Protein AF-A0A948CE08-F1 (afdb_monomer_lite)

Secondary structure (DSSP, 8-state):
-----PPTT-PPPPHHHHHHHHHHHHHH--STT-EEEHHHHHHHHT--HHHHHHHHHHHHTTTSSEEE-TTTSS--EEE-----

Radius of gyration: 13.87 Å; chains: 1; bounding box: 28×41×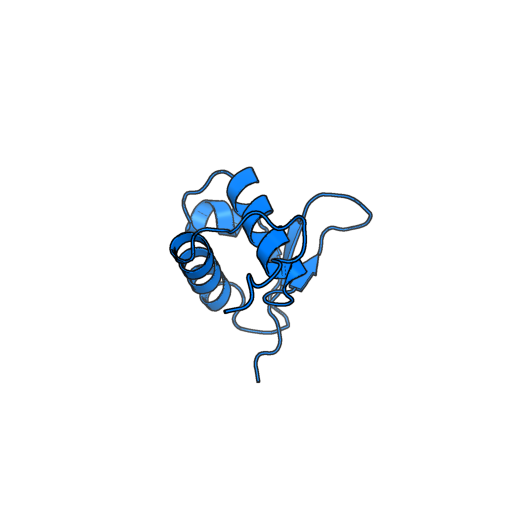35 Å

Foldseek 3Di:
DDPPPDPPDDDDDPPVLLVLLVVVCCVQAVDQAGKAFLVVSCVVSVHDSVSSLVSLVSCVVVVNWDFDQPDPHGTTITGHDDDD

pLDDT: mean 84.18, std 15.89, range [41.78, 97.5]

Structure (mmCIF, N/CA/C/O backbone):
data_AF-A0A948CE08-F1
#
_entry.id   AF-A0A948CE08-F1
#
loop_
_atom_si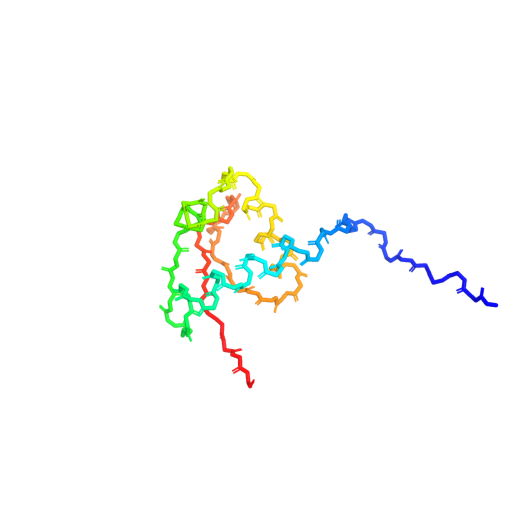te.group_PDB
_atom_site.id
_atom_site.type_symbol
_atom_site.label_atom_id
_atom_site.label_alt_id
_atom_site.label_comp_id
_atom_site.label_asym_id
_atom_site.label_entity_id
_atom_site.label_seq_id
_atom_site.pdbx_PDB_ins_code
_atom_site.Cartn_x
_atom_site.Cartn_y
_atom_site.Cartn_z
_atom_site.occupancy
_atom_site.B_iso_or_equiv
_atom_site.auth_seq_id
_atom_site.auth_comp_id
_atom_site.auth_asym_id
_atom_site.auth_atom_id
_atom_site.pdbx_PDB_model_num
ATOM 1 N N . MET A 1 1 ? 10.828 -32.211 16.680 1.00 41.78 1 MET A N 1
ATOM 2 C CA . MET A 1 1 ? 10.503 -30.775 16.564 1.00 41.78 1 MET A CA 1
ATOM 3 C C . MET A 1 1 ? 10.747 -30.388 15.127 1.00 41.78 1 MET A C 1
ATOM 5 O O . MET A 1 1 ? 11.869 -30.106 14.719 1.00 41.78 1 MET A O 1
ATOM 9 N N . ASP A 1 2 ? 9.689 -30.566 14.358 1.00 44.94 2 ASP A N 1
ATOM 10 C CA . ASP A 1 2 ? 9.615 -30.462 12.916 1.00 44.94 2 ASP A CA 1
ATOM 11 C C . ASP A 1 2 ? 10.052 -29.076 12.451 1.00 44.94 2 ASP A C 1
ATOM 13 O O . ASP A 1 2 ? 9.480 -28.054 12.830 1.00 44.94 2 ASP A O 1
A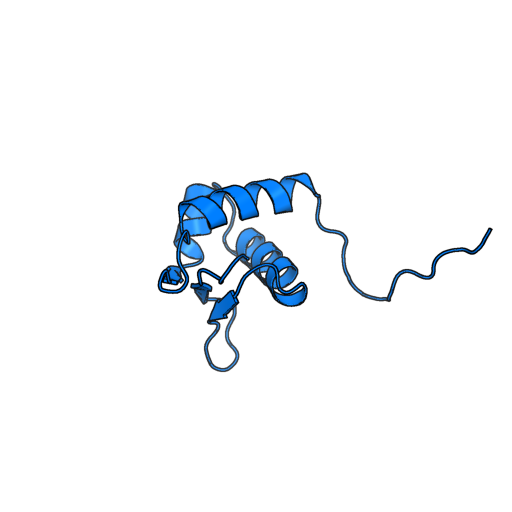TOM 17 N N . LYS A 1 3 ? 11.103 -29.050 11.627 1.00 48.72 3 LYS A N 1
ATOM 18 C CA . LYS A 1 3 ? 11.472 -27.873 10.848 1.00 48.72 3 LYS A CA 1
ATOM 19 C C . LYS A 1 3 ? 10.317 -27.601 9.893 1.00 48.72 3 LYS A C 1
ATOM 21 O O . LYS A 1 3 ? 10.209 -28.250 8.855 1.00 48.72 3 LYS A O 1
ATOM 26 N N . MET A 1 4 ? 9.448 -26.673 10.278 1.00 50.62 4 MET A N 1
ATOM 27 C CA . MET A 1 4 ? 8.375 -26.165 9.437 1.00 50.62 4 MET A CA 1
ATOM 28 C C . MET A 1 4 ? 9.008 -25.676 8.132 1.00 50.62 4 MET A C 1
ATOM 30 O O . MET A 1 4 ? 9.789 -24.723 8.101 1.00 50.62 4 MET A O 1
ATOM 34 N N . LYS A 1 5 ? 8.758 -26.430 7.064 1.00 47.88 5 LYS A N 1
ATOM 35 C CA . LYS A 1 5 ? 9.238 -26.157 5.717 1.00 47.88 5 LYS A CA 1
ATOM 36 C C . LYS A 1 5 ? 8.467 -24.929 5.237 1.00 47.88 5 LYS A C 1
ATOM 38 O O . LYS A 1 5 ? 7.319 -25.058 4.826 1.00 47.88 5 LYS A O 1
ATOM 43 N N . MET A 1 6 ? 9.060 -23.743 5.374 1.00 57.12 6 MET A N 1
ATOM 44 C CA . MET A 1 6 ? 8.482 -22.518 4.821 1.00 57.12 6 MET A CA 1
ATOM 45 C C . MET A 1 6 ? 8.251 -22.741 3.318 1.00 57.12 6 MET A C 1
ATOM 47 O O . MET A 1 6 ? 9.167 -23.242 2.650 1.00 57.12 6 MET A O 1
ATOM 51 N N . PRO A 1 7 ? 7.054 -22.451 2.779 1.00 52.22 7 PRO A N 1
ATOM 52 C CA . PRO A 1 7 ? 6.818 -22.560 1.349 1.00 52.22 7 PRO A CA 1
ATOM 53 C C . PRO A 1 7 ? 7.827 -21.675 0.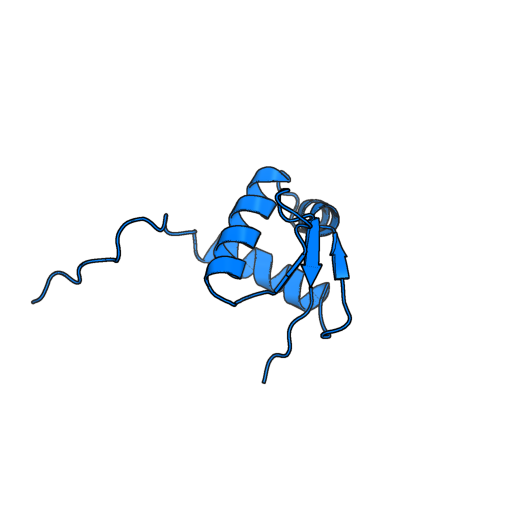612 1.00 52.22 7 PRO A C 1
ATOM 55 O O . PRO A 1 7 ? 8.090 -20.533 0.992 1.00 52.22 7 PRO A O 1
ATOM 58 N N . ALA A 1 8 ? 8.466 -22.270 -0.392 1.00 50.91 8 ALA A N 1
ATOM 59 C CA . ALA A 1 8 ? 9.539 -21.659 -1.150 1.00 50.91 8 ALA A CA 1
ATOM 60 C C . ALA A 1 8 ? 9.040 -20.389 -1.850 1.00 50.91 8 ALA A C 1
ATOM 62 O O . ALA A 1 8 ? 8.080 -20.446 -2.610 1.00 50.91 8 ALA A O 1
ATOM 63 N N . GLY A 1 9 ? 9.731 -19.270 -1.625 1.00 51.50 9 GLY A N 1
ATOM 64 C CA . GLY A 1 9 ? 9.704 -18.140 -2.553 1.00 51.50 9 GLY A CA 1
ATOM 65 C C . GLY A 1 9 ? 9.046 -16.850 -2.083 1.00 51.50 9 GLY A C 1
ATOM 66 O O . GLY A 1 9 ? 9.002 -15.926 -2.885 1.00 51.50 9 GLY A O 1
ATOM 67 N N . VAL A 1 10 ? 8.589 -16.720 -0.830 1.00 57.06 10 VAL A N 1
ATOM 68 C CA . VAL A 1 10 ? 8.112 -15.410 -0.360 1.00 57.06 10 VAL A CA 1
ATOM 69 C C . VAL A 1 10 ? 9.146 -14.732 0.519 1.00 57.06 10 VAL A C 1
ATOM 71 O O . VAL A 1 10 ? 9.370 -15.135 1.660 1.00 57.06 10 VAL A O 1
ATOM 74 N N . THR A 1 11 ? 9.771 -13.682 -0.007 1.00 61.16 11 THR A N 1
ATOM 75 C CA . THR A 1 11 ? 10.590 -12.774 0.795 1.00 61.16 11 THR A CA 1
ATOM 76 C C . THR A 1 11 ? 9.743 -12.267 1.971 1.00 61.16 11 THR A C 1
ATOM 78 O O . THR A 1 11 ? 8.661 -11.712 1.745 1.00 61.16 11 THR A O 1
ATOM 81 N N . PRO A 1 12 ? 10.166 -12.482 3.231 1.00 74.38 12 PRO A N 1
ATOM 82 C CA . PRO A 1 12 ? 9.438 -11.954 4.372 1.00 74.38 12 PRO A CA 1
ATOM 83 C C . PRO A 1 12 ? 9.502 -10.428 4.328 1.00 74.38 12 PRO A C 1
ATOM 85 O O . PRO A 1 12 ? 10.586 -9.843 4.313 1.00 74.38 12 PRO A O 1
ATOM 88 N N . MET A 1 13 ? 8.338 -9.784 4.297 1.00 86.25 13 MET A N 1
ATOM 89 C CA . MET A 1 13 ? 8.250 -8.335 4.398 1.00 86.25 13 MET A CA 1
ATOM 90 C C . MET A 1 13 ? 8.294 -7.923 5.874 1.00 86.25 13 MET A C 1
ATOM 92 O O . MET A 1 13 ? 7.661 -8.591 6.698 1.00 86.25 13 MET A O 1
ATOM 96 N N . PRO A 1 14 ? 9.020 -6.853 6.248 1.00 89.00 14 PRO A N 1
ATOM 97 C CA . PRO A 1 14 ? 9.026 -6.385 7.627 1.00 89.00 14 PRO A CA 1
ATOM 98 C C . PRO A 1 14 ? 7.603 -6.052 8.086 1.00 89.00 14 PRO A C 1
ATOM 100 O O . PRO A 1 14 ? 6.887 -5.308 7.416 1.00 89.00 14 PRO A O 1
ATOM 103 N N . SER A 1 15 ? 7.201 -6.567 9.249 1.00 86.25 15 SER A N 1
ATOM 104 C CA . SER A 1 15 ? 5.849 -6.365 9.790 1.00 86.25 15 SER A CA 1
ATOM 105 C C . SER A 1 15 ? 5.504 -4.886 9.985 1.00 86.25 15 SER A C 1
ATOM 107 O O . SER A 1 15 ? 4.364 -4.484 9.780 1.00 86.25 15 SER A O 1
ATOM 109 N N . THR A 1 16 ? 6.495 -4.054 10.312 1.00 91.25 16 THR A N 1
ATOM 110 C CA . THR A 1 16 ? 6.351 -2.597 10.418 1.00 91.25 16 THR A CA 1
ATOM 111 C C . THR A 1 16 ? 6.073 -1.923 9.075 1.00 91.25 16 THR A C 1
ATOM 113 O O . THR A 1 16 ? 5.328 -0.947 9.037 1.00 91.25 16 THR A O 1
ATOM 116 N N . THR A 1 17 ? 6.633 -2.433 7.975 1.00 94.00 17 THR A N 1
ATOM 117 C CA . THR A 1 17 ? 6.352 -1.936 6.621 1.00 94.00 17 THR A CA 1
ATOM 118 C C . THR A 1 17 ? 4.908 -2.240 6.242 1.00 94.00 17 THR A C 1
ATOM 120 O O . THR A 1 17 ? 4.173 -1.331 5.868 1.00 94.00 17 THR A O 1
ATOM 123 N N . VAL A 1 18 ? 4.472 -3.489 6.427 1.00 94.12 18 VAL A N 1
ATOM 124 C CA . VAL A 1 18 ? 3.087 -3.886 6.136 1.00 94.12 18 VAL A CA 1
ATOM 125 C C . VAL A 1 18 ? 2.112 -3.072 6.986 1.00 94.12 18 VAL A C 1
ATOM 127 O O . VAL A 1 18 ? 1.203 -2.461 6.442 1.00 94.12 18 VAL A O 1
ATOM 130 N N . ALA A 1 19 ? 2.342 -2.958 8.297 1.00 95.00 19 ALA A N 1
ATOM 131 C CA . ALA A 1 19 ? 1.459 -2.202 9.187 1.00 95.00 19 ALA A CA 1
ATOM 132 C C . ALA A 1 19 ? 1.308 -0.724 8.782 1.00 95.00 19 ALA A C 1
ATOM 134 O O . ALA A 1 19 ? 0.205 -0.186 8.825 1.00 95.00 19 ALA A O 1
ATOM 135 N N . ARG A 1 20 ? 2.396 -0.065 8.359 1.00 97.50 20 ARG A N 1
ATOM 136 C CA . ARG A 1 20 ? 2.340 1.328 7.885 1.00 97.50 20 ARG A CA 1
ATOM 137 C C . ARG A 1 20 ? 1.556 1.466 6.587 1.00 97.50 20 ARG A C 1
ATOM 139 O O . ARG A 1 20 ? 0.789 2.412 6.454 1.00 97.50 20 ARG A O 1
ATOM 146 N N . PHE A 1 21 ? 1.754 0.540 5.654 1.00 96.88 21 PHE A N 1
ATOM 147 C CA . PHE A 1 21 ? 1.003 0.520 4.406 1.00 96.88 21 PHE A CA 1
ATOM 148 C C . PHE A 1 21 ? -0.492 0.303 4.669 1.00 96.88 21 PHE A C 1
ATOM 150 O O . PHE A 1 21 ? -1.304 1.081 4.181 1.00 96.88 21 PHE A O 1
ATOM 157 N N . MET A 1 22 ? -0.846 -0.675 5.511 1.00 95.94 22 MET A N 1
ATOM 158 C CA . MET A 1 22 ? -2.242 -0.965 5.856 1.00 95.94 22 MET A CA 1
ATOM 159 C C . MET A 1 22 ? -2.924 0.210 6.564 1.00 95.94 22 MET A C 1
ATOM 161 O O . MET A 1 22 ? -4.066 0.511 6.257 1.00 95.94 22 MET A O 1
ATOM 165 N N . ALA A 1 23 ? -2.215 0.935 7.435 1.00 96.50 23 ALA A N 1
ATOM 166 C CA . ALA A 1 23 ? -2.771 2.126 8.077 1.00 96.50 23 ALA A CA 1
ATOM 167 C C . ALA A 1 23 ? -3.124 3.239 7.072 1.00 96.50 23 ALA A C 1
ATOM 169 O O . ALA A 1 23 ? -4.127 3.923 7.245 1.00 96.50 23 ALA A O 1
ATOM 170 N N . VAL A 1 24 ? -2.314 3.423 6.023 1.00 97.00 24 VAL A N 1
ATOM 171 C CA . VAL A 1 24 ? -2.622 4.373 4.940 1.00 97.00 24 VAL A CA 1
ATOM 172 C C . VAL A 1 24 ? -3.743 3.840 4.052 1.00 97.00 24 VAL A C 1
ATOM 174 O O . VAL A 1 24 ? -4.616 4.605 3.664 1.00 97.00 24 VAL A O 1
ATOM 177 N N . TYR A 1 25 ? -3.753 2.538 3.775 1.00 96.06 25 TYR A N 1
ATOM 178 C CA . TYR A 1 25 ? -4.836 1.881 3.050 1.00 96.06 25 TYR A CA 1
ATOM 179 C C . TYR A 1 25 ? -6.191 2.074 3.741 1.00 96.06 25 TYR A C 1
ATOM 181 O O . TYR A 1 25 ? -7.131 2.515 3.096 1.00 96.06 25 TYR A O 1
ATOM 189 N N . ASP A 1 26 ? -6.282 1.824 5.049 1.00 94.56 26 ASP A N 1
ATOM 190 C CA . ASP A 1 26 ? -7.538 1.966 5.797 1.00 94.56 26 ASP A CA 1
ATOM 191 C C . ASP A 1 26 ? -8.015 3.436 5.852 1.00 94.56 26 ASP A C 1
ATOM 193 O O . ASP A 1 26 ? -9.200 3.697 6.049 1.00 94.56 26 ASP A O 1
ATOM 197 N N . GLU A 1 27 ? -7.109 4.407 5.676 1.00 94.75 27 GLU A N 1
ATOM 198 C CA . GLU A 1 27 ? -7.459 5.830 5.584 1.00 94.75 27 GLU A CA 1
ATOM 199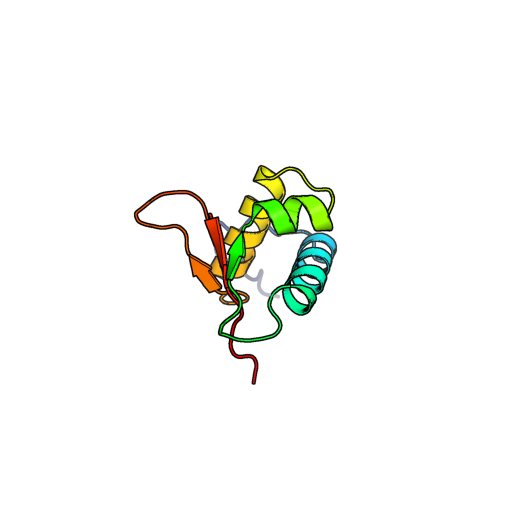 C C . GLU A 1 27 ? -7.922 6.236 4.175 1.00 94.75 27 GLU A C 1
ATOM 201 O O . GLU A 1 27 ? -8.851 7.032 4.041 1.00 94.75 27 GLU A O 1
ATOM 206 N N . LEU A 1 28 ? -7.255 5.732 3.132 1.00 94.50 28 LEU A N 1
ATOM 207 C CA . LEU A 1 28 ? -7.488 6.135 1.743 1.00 94.50 28 LEU A CA 1
ATOM 208 C C . LEU A 1 28 ? -8.591 5.330 1.051 1.00 94.50 28 LEU A C 1
ATOM 210 O O . LEU A 1 28 ? -9.259 5.877 0.181 1.00 94.50 28 LEU A O 1
ATOM 214 N N . CYS A 1 29 ? -8.776 4.070 1.440 1.00 93.56 29 CYS A N 1
ATOM 215 C CA . CYS A 1 29 ? -9.724 3.136 0.838 1.00 93.56 29 CYS A CA 1
ATOM 216 C C . CYS A 1 29 ? -10.717 2.579 1.887 1.00 93.56 29 CYS A C 1
ATOM 218 O O . CYS A 1 29 ? -10.755 1.365 2.117 1.00 93.56 29 CYS A O 1
ATOM 220 N N . PRO A 1 30 ? -11.490 3.436 2.588 1.00 90.25 30 PRO A 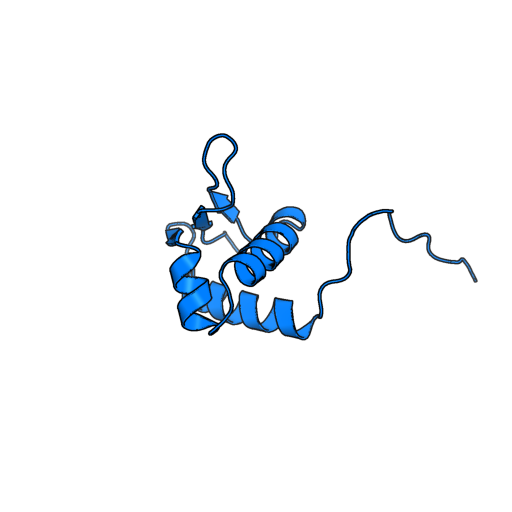N 1
ATOM 221 C CA . PRO A 1 30 ? -12.397 3.003 3.653 1.00 90.25 30 PRO A CA 1
ATOM 222 C C . PRO A 1 30 ? -13.599 2.175 3.163 1.00 90.25 30 PRO A C 1
ATOM 224 O O . PRO A 1 30 ? -14.253 1.518 3.978 1.00 90.25 30 PRO A O 1
ATOM 227 N N . THR A 1 31 ? -13.929 2.221 1.871 1.00 89.31 31 THR A N 1
ATOM 228 C CA . THR A 1 31 ? -15.088 1.552 1.268 1.00 89.31 31 THR A CA 1
ATOM 229 C C . THR A 1 31 ? -14.724 0.826 -0.023 1.00 89.31 31 THR A C 1
ATOM 231 O O . THR A 1 31 ? -13.713 1.115 -0.647 1.00 89.31 31 THR A O 1
ATOM 234 N N . VAL A 1 32 ? -15.568 -0.120 -0.442 1.00 87.56 32 VAL A N 1
ATOM 235 C CA . VAL A 1 32 ? -15.339 -0.955 -1.638 1.00 87.56 32 VAL A CA 1
ATOM 236 C C . VAL A 1 32 ? -15.339 -0.192 -2.961 1.00 87.56 32 VAL A C 1
ATOM 238 O O . VAL A 1 32 ? -14.885 -0.724 -3.963 1.00 87.56 32 VAL A O 1
ATOM 241 N N . ASP A 1 33 ? -15.872 1.028 -2.972 1.00 89.50 33 ASP A N 1
ATOM 242 C CA . ASP A 1 33 ? -15.925 1.885 -4.157 1.00 89.50 33 ASP A CA 1
ATOM 243 C C . ASP A 1 33 ? -14.694 2.810 -4.260 1.00 89.50 33 ASP A C 1
ATOM 245 O O . ASP A 1 33 ? -14.587 3.593 -5.203 1.00 89.50 33 ASP A O 1
ATOM 249 N N . ASP A 1 34 ? -13.783 2.771 -3.279 1.00 92.69 34 ASP A N 1
ATOM 250 C CA . ASP A 1 34 ? -12.602 3.628 -3.274 1.00 92.69 34 ASP A CA 1
ATOM 251 C C . ASP A 1 34 ? -11.491 3.049 -4.150 1.00 92.69 34 ASP A C 1
ATOM 253 O O . ASP A 1 34 ? -10.946 1.981 -3.878 1.00 92.69 34 ASP A O 1
ATOM 257 N N . GLU A 1 35 ? -11.095 3.817 -5.157 1.00 93.69 35 GLU A N 1
ATOM 258 C CA . GLU A 1 35 ? -10.010 3.500 -6.079 1.00 93.69 35 GLU A CA 1
ATOM 259 C C . GLU A 1 35 ? -8.930 4.573 -5.964 1.00 93.69 35 GLU A C 1
ATOM 261 O O . GLU A 1 35 ? -9.149 5.745 -6.290 1.00 93.69 35 GLU A O 1
ATOM 266 N N . VAL A 1 36 ? -7.743 4.194 -5.492 1.00 94.81 36 VAL A N 1
ATOM 267 C CA . VAL A 1 36 ? -6.684 5.160 -5.198 1.00 94.81 36 VAL A CA 1
ATOM 268 C C . VAL A 1 36 ? -5.403 4.812 -5.958 1.00 94.81 36 VAL A C 1
ATOM 270 O O . VAL A 1 36 ? -4.892 3.698 -5.824 1.00 94.81 36 VAL A O 1
ATOM 273 N N . PRO A 1 37 ? -4.829 5.758 -6.730 1.00 94.38 37 PRO A N 1
ATOM 274 C CA . PRO A 1 37 ? -3.571 5.528 -7.426 1.00 94.38 37 PRO A CA 1
ATOM 275 C C . PRO A 1 37 ? -2.429 5.206 -6.466 1.00 94.38 37 PRO A C 1
ATOM 277 O O . PRO A 1 37 ? -2.287 5.824 -5.406 1.00 94.38 37 PRO A O 1
ATOM 280 N N . VAL A 1 38 ? -1.558 4.283 -6.866 1.00 93.88 38 VAL A N 1
ATOM 281 C CA . VAL A 1 38 ? -0.404 3.870 -6.055 1.00 93.88 38 VAL A CA 1
ATOM 282 C C . VAL A 1 38 ? 0.568 5.031 -5.777 1.00 93.88 38 VAL A C 1
ATOM 284 O O . VAL A 1 38 ? 1.228 5.060 -4.734 1.00 93.88 38 VAL A O 1
ATOM 287 N N . GLU A 1 39 ? 0.617 6.041 -6.647 1.00 95.25 39 GLU A N 1
ATOM 288 C CA . GLU A 1 39 ? 1.373 7.276 -6.424 1.00 95.25 39 GLU A CA 1
ATOM 289 C C . GLU A 1 39 ? 0.902 8.031 -5.174 1.00 95.25 39 GLU A C 1
ATOM 291 O O . GLU A 1 39 ? 1.740 8.518 -4.414 1.00 95.25 39 GLU A O 1
ATOM 296 N N . VAL A 1 40 ? -0.405 8.039 -4.885 1.00 96.56 40 VAL A N 1
ATOM 297 C CA . VAL A 1 40 ? -0.954 8.686 -3.681 1.00 96.56 40 VAL A CA 1
ATOM 298 C C . VAL A 1 40 ? -0.457 7.973 -2.423 1.00 96.56 40 VAL A C 1
ATOM 300 O O . VAL A 1 40 ? -0.084 8.617 -1.439 1.00 96.56 40 VAL A O 1
ATOM 303 N N . PHE A 1 41 ? -0.363 6.642 -2.456 1.00 96.81 41 PHE A N 1
ATOM 304 C CA . PHE A 1 41 ? 0.240 5.871 -1.366 1.00 96.81 41 PHE A CA 1
ATOM 305 C C . PHE A 1 41 ? 1.720 6.214 -1.181 1.00 96.81 41 PHE A C 1
ATOM 307 O O . PHE A 1 41 ? 2.172 6.370 -0.045 1.00 96.81 41 PHE A O 1
ATOM 314 N N . ALA A 1 42 ? 2.475 6.368 -2.273 1.00 96.38 42 ALA A N 1
ATOM 315 C CA . ALA A 1 42 ? 3.881 6.768 -2.223 1.00 96.38 42 ALA A CA 1
ATOM 316 C C . ALA A 1 42 ? 4.070 8.146 -1.582 1.00 96.38 42 ALA A C 1
ATOM 318 O O . ALA A 1 42 ? 4.942 8.304 -0.720 1.00 96.38 42 ALA A O 1
ATOM 319 N N . GLU A 1 43 ? 3.211 9.107 -1.921 1.00 96.88 43 GLU A N 1
ATOM 320 C CA . GLU A 1 43 ? 3.204 10.437 -1.312 1.00 96.88 43 GLU A CA 1
ATOM 321 C C . GLU A 1 43 ? 2.863 10.381 0.184 1.00 96.88 43 GLU A C 1
ATOM 323 O O . GLU A 1 43 ? 3.599 10.942 1.000 1.00 96.88 43 GLU A O 1
ATOM 328 N N . ARG A 1 44 ? 1.803 9.658 0.577 1.00 96.81 44 ARG A N 1
ATOM 329 C CA . ARG A 1 44 ? 1.386 9.552 1.989 1.00 96.81 44 ARG A CA 1
ATOM 330 C C . ARG A 1 44 ? 2.399 8.817 2.864 1.00 96.81 44 ARG A C 1
ATOM 332 O O . ARG A 1 44 ? 2.608 9.195 4.016 1.00 96.81 44 ARG A O 1
ATOM 339 N N . LEU A 1 45 ? 3.031 7.771 2.336 1.00 96.62 45 LEU A N 1
ATOM 340 C CA . LEU A 1 45 ? 4.029 6.983 3.063 1.00 96.62 45 LEU A CA 1
ATOM 341 C C . LEU A 1 45 ? 5.416 7.637 3.058 1.00 96.62 45 LEU A C 1
ATOM 343 O O . LEU A 1 45 ? 6.260 7.281 3.890 1.00 96.62 45 LEU A O 1
ATOM 347 N N . VAL A 1 46 ? 5.636 8.599 2.153 1.00 97.31 46 VAL A N 1
ATOM 348 C CA . VAL A 1 46 ? 6.941 9.197 1.841 1.00 97.31 46 VAL A CA 1
ATOM 349 C C . VAL A 1 46 ? 7.935 8.107 1.418 1.00 97.31 46 VAL A C 1
ATOM 351 O O . VAL A 1 46 ? 9.072 8.040 1.890 1.00 97.31 46 VAL A O 1
ATOM 354 N N . TRP A 1 47 ? 7.472 7.183 0.572 1.00 96.44 47 TRP A N 1
ATOM 355 C CA . TRP A 1 47 ? 8.243 6.034 0.088 1.00 96.44 47 TRP A CA 1
ATOM 356 C C . TRP A 1 47 ? 8.486 6.133 -1.420 1.00 96.44 47 TRP A C 1
ATOM 358 O O . TRP A 1 47 ? 7.662 6.690 -2.141 1.00 96.44 47 TRP A O 1
ATOM 368 N N . PRO A 1 48 ? 9.588 5.559 -1.937 1.00 96.38 48 PRO A N 1
ATOM 369 C CA . PRO A 1 48 ? 9.755 5.390 -3.375 1.00 96.38 48 PRO A CA 1
ATOM 370 C C . PRO A 1 48 ? 8.620 4.546 -3.961 1.00 96.38 48 PRO A C 1
ATOM 372 O O . PRO A 1 48 ? 8.249 3.528 -3.372 1.00 96.38 48 PRO A O 1
ATOM 375 N N . LEU A 1 49 ? 8.140 4.907 -5.155 1.00 94.00 49 LEU A N 1
ATOM 376 C CA . LEU A 1 49 ? 7.046 4.201 -5.831 1.00 94.00 49 LEU A CA 1
ATOM 377 C C . LEU A 1 49 ? 7.298 2.688 -5.945 1.00 94.00 49 LEU A C 1
ATOM 379 O O . LEU A 1 49 ? 6.430 1.890 -5.613 1.00 94.00 49 LEU A O 1
ATOM 383 N N . GLY A 1 50 ? 8.517 2.278 -6.313 1.00 92.81 50 GLY A N 1
ATOM 384 C CA . GLY A 1 50 ? 8.884 0.858 -6.403 1.00 92.81 50 GLY A CA 1
ATOM 385 C C . GLY A 1 50 ? 8.771 0.095 -5.076 1.00 92.81 50 GLY A C 1
ATOM 386 O O . GLY A 1 50 ? 8.410 -1.081 -5.070 1.00 92.81 50 GLY A O 1
ATOM 387 N N . SER A 1 51 ? 9.021 0.760 -3.943 1.00 93.69 51 SER A N 1
ATOM 388 C CA . SER A 1 51 ? 8.839 0.155 -2.620 1.00 93.69 51 SER A CA 1
ATOM 389 C C . SER A 1 51 ? 7.361 -0.037 -2.299 1.00 93.69 51 SER A C 1
ATOM 391 O O . SER A 1 51 ? 6.995 -1.067 -1.744 1.00 93.69 51 SER A O 1
ATOM 393 N N . VAL A 1 52 ? 6.511 0.929 -2.660 1.00 95.25 52 VAL A N 1
ATOM 394 C CA . VAL A 1 52 ? 5.057 0.817 -2.483 1.00 95.25 52 VAL A CA 1
ATOM 395 C C . VAL A 1 52 ? 4.497 -0.298 -3.354 1.00 95.25 52 VAL A C 1
ATOM 397 O O . VAL A 1 52 ? 3.767 -1.131 -2.834 1.00 95.25 52 VAL A O 1
ATOM 400 N N . LEU A 1 53 ? 4.908 -0.375 -4.624 1.00 93.44 53 LEU A N 1
ATOM 401 C CA . LEU A 1 53 ? 4.529 -1.458 -5.535 1.00 93.44 53 LEU A CA 1
ATOM 402 C C . LEU A 1 53 ? 4.889 -2.826 -4.953 1.00 93.44 53 LEU A C 1
ATOM 404 O O . LEU A 1 53 ? 4.019 -3.678 -4.830 1.00 93.44 53 LEU A O 1
ATOM 408 N N . THR A 1 54 ? 6.123 -2.988 -4.466 1.00 92.69 54 THR A N 1
ATOM 409 C CA . THR A 1 54 ? 6.571 -4.245 -3.841 1.00 92.69 54 THR A CA 1
ATOM 410 C C . THR A 1 54 ? 5.679 -4.650 -2.660 1.00 92.69 54 THR A C 1
ATOM 412 O O . THR A 1 54 ? 5.383 -5.829 -2.470 1.00 92.69 54 THR A O 1
ATOM 415 N N . VAL A 1 55 ? 5.265 -3.682 -1.834 1.00 94.31 55 VAL A N 1
ATOM 416 C CA . VAL A 1 55 ? 4.396 -3.926 -0.671 1.00 94.31 55 VAL A CA 1
ATOM 417 C C . VAL A 1 55 ? 2.967 -4.229 -1.110 1.00 94.31 55 VAL A C 1
ATOM 419 O O . VAL A 1 55 ? 2.376 -5.178 -0.603 1.00 94.31 55 VAL A O 1
ATOM 422 N N . ALA A 1 56 ? 2.434 -3.474 -2.069 1.00 93.44 56 ALA A N 1
ATOM 423 C CA . ALA A 1 56 ? 1.100 -3.679 -2.617 1.00 93.44 56 ALA A CA 1
ATOM 424 C C . ALA A 1 56 ? 0.977 -5.062 -3.276 1.00 93.44 56 ALA A C 1
ATOM 426 O O . ALA A 1 56 ? 0.043 -5.790 -2.964 1.00 93.44 56 ALA A O 1
ATOM 427 N N . GLU A 1 57 ? 1.959 -5.479 -4.083 1.00 91.88 57 GLU A N 1
ATOM 428 C CA . GLU A 1 57 ? 2.028 -6.830 -4.662 1.00 91.88 57 GLU A CA 1
ATOM 429 C C . GLU A 1 57 ? 2.045 -7.900 -3.567 1.00 91.88 57 GLU A C 1
ATOM 431 O O . GLU A 1 57 ? 1.265 -8.850 -3.603 1.00 91.88 57 GLU A O 1
ATOM 436 N N . TRP A 1 58 ? 2.879 -7.712 -2.538 1.00 92.19 58 TRP A N 1
ATOM 437 C CA . TRP A 1 58 ? 2.977 -8.653 -1.423 1.00 92.19 58 TRP A CA 1
ATOM 438 C C . TRP A 1 58 ? 1.669 -8.782 -0.627 1.00 92.19 58 TRP A C 1
ATOM 440 O O . TRP A 1 58 ? 1.348 -9.884 -0.165 1.00 92.19 58 TRP A O 1
ATOM 450 N N . CYS A 1 59 ? 0.944 -7.672 -0.445 1.00 92.31 59 CYS A N 1
ATOM 451 C CA . CYS A 1 59 ? -0.357 -7.617 0.224 1.00 92.31 59 CYS A CA 1
ATOM 452 C C . CYS A 1 59 ? -1.469 -8.221 -0.644 1.00 92.31 59 CYS A C 1
ATOM 454 O O . CYS A 1 59 ? -2.271 -8.999 -0.128 1.00 92.31 59 CYS A O 1
ATOM 456 N N . ARG A 1 60 ? -1.482 -7.926 -1.950 1.00 90.44 60 ARG A N 1
ATOM 457 C CA . ARG A 1 60 ? -2.421 -8.490 -2.930 1.00 90.44 60 ARG A CA 1
ATOM 458 C C . ARG A 1 60 ? -2.279 -10.005 -3.038 1.00 90.44 60 ARG A C 1
ATOM 460 O O . ARG A 1 60 ? -3.267 -10.720 -2.960 1.00 90.44 60 ARG A O 1
ATOM 467 N N . ASP A 1 61 ? -1.050 -10.519 -3.127 1.00 89.94 61 ASP A N 1
ATOM 468 C CA . ASP A 1 61 ? -0.773 -11.967 -3.163 1.00 89.94 61 ASP A CA 1
ATOM 469 C C . ASP A 1 61 ? -1.218 -12.707 -1.884 1.00 89.94 61 ASP A C 1
ATOM 471 O O . ASP A 1 61 ? -1.190 -13.936 -1.826 1.00 89.94 61 ASP A O 1
ATOM 475 N N . ARG A 1 62 ? -1.599 -11.961 -0.841 1.00 89.88 62 ARG A N 1
ATOM 476 C CA . ARG A 1 62 ? -2.145 -12.456 0.430 1.00 89.88 62 ARG A CA 1
ATOM 477 C C . ARG A 1 62 ? -3.598 -12.069 0.656 1.00 89.88 62 ARG A C 1
ATOM 479 O O . ARG A 1 62 ? -4.076 -12.243 1.774 1.00 89.88 62 ARG A O 1
ATOM 486 N N . GLU A 1 63 ? -4.256 -11.525 -0.364 1.00 90.00 63 GLU A N 1
ATOM 487 C CA . GLU A 1 63 ? -5.672 -11.158 -0.314 1.00 90.00 63 GLU A CA 1
ATOM 488 C C . GLU A 1 63 ? -5.963 -10.128 0.802 1.00 90.00 63 GLU A C 1
ATOM 490 O O . GLU A 1 63 ? -7.027 -10.128 1.414 1.00 90.00 63 GLU A O 1
ATOM 495 N N . LEU A 1 64 ? -4.986 -9.263 1.123 1.00 90.06 64 LEU A N 1
ATOM 496 C CA . LEU A 1 64 ? -5.142 -8.207 2.138 1.00 90.06 64 LEU A CA 1
ATOM 497 C C . LEU A 1 64 ? -5.765 -6.923 1.569 1.00 90.06 64 LEU A C 1
ATOM 499 O O . LEU A 1 64 ? -6.343 -6.131 2.325 1.00 90.06 64 LEU A O 1
ATOM 503 N N . ILE A 1 65 ? -5.579 -6.716 0.266 1.00 92.25 65 ILE A N 1
ATOM 504 C CA . ILE A 1 65 ? -6.068 -5.596 -0.540 1.00 92.25 65 ILE A CA 1
ATOM 505 C C . ILE A 1 65 ? -6.422 -6.113 -1.939 1.00 92.25 65 ILE A C 1
ATOM 507 O O . ILE A 1 65 ? -5.840 -7.109 -2.385 1.00 92.25 65 ILE A O 1
ATOM 511 N N . ASP A 1 66 ? -7.273 -5.371 -2.634 1.00 91.56 66 ASP A N 1
ATOM 512 C CA . ASP A 1 66 ? -7.569 -5.515 -4.052 1.00 91.56 66 ASP A CA 1
ATOM 513 C C . ASP A 1 66 ? -6.819 -4.429 -4.824 1.00 91.56 66 ASP A C 1
ATOM 515 O O . ASP A 1 66 ? -6.425 -3.384 -4.288 1.00 91.56 66 ASP A O 1
ATOM 519 N N . THR A 1 67 ? -6.511 -4.728 -6.079 1.00 89.75 67 THR A N 1
ATOM 520 C CA . THR A 1 67 ? -5.706 -3.852 -6.924 1.00 89.75 67 THR A CA 1
ATOM 521 C C . THR A 1 67 ? -6.104 -4.021 -8.376 1.00 89.75 67 THR A C 1
ATOM 523 O O . THR A 1 67 ? -6.149 -5.160 -8.854 1.00 89.75 67 THR A O 1
ATOM 526 N N . ASP A 1 68 ? -6.181 -2.914 -9.108 1.00 86.69 68 ASP A N 1
ATOM 527 C CA . ASP A 1 68 ? -6.205 -2.937 -10.564 1.00 86.69 68 ASP A CA 1
ATOM 528 C C . ASP A 1 68 ? -4.823 -2.578 -11.132 1.00 86.69 68 ASP A C 1
ATOM 530 O O . ASP A 1 68 ? -4.194 -1.557 -10.819 1.00 86.69 68 ASP A O 1
ATOM 534 N N . ALA A 1 69 ? -4.323 -3.469 -11.979 1.00 73.56 69 ALA A N 1
ATOM 535 C CA . ALA A 1 69 ? -3.046 -3.344 -12.667 1.00 73.56 69 ALA A CA 1
ATOM 536 C C . ALA A 1 69 ? -3.219 -3.140 -14.187 1.00 73.56 69 ALA A C 1
ATOM 538 O O . ALA A 1 69 ? -2.250 -2.845 -14.888 1.00 73.56 69 ALA A O 1
ATOM 539 N N . GLY A 1 70 ? -4.440 -3.275 -14.724 1.00 64.50 70 GLY A N 1
ATOM 540 C CA . GLY A 1 70 ? -4.675 -3.401 -16.162 1.00 64.50 70 GLY A CA 1
ATOM 541 C C . GLY A 1 70 ? -4.049 -4.672 -16.764 1.00 64.50 70 GLY A C 1
ATOM 542 O O . GLY A 1 70 ? -3.475 -5.512 -16.069 1.00 64.50 70 GLY A O 1
ATOM 543 N N . MET A 1 71 ? -4.158 -4.854 -18.087 1.00 55.53 71 MET A N 1
ATOM 544 C CA . MET A 1 71 ? -3.617 -6.035 -18.781 1.00 55.53 71 MET A CA 1
ATOM 545 C C . MET A 1 71 ? -2.073 -6.047 -18.802 1.00 55.53 71 MET A C 1
ATOM 547 O O . MET A 1 71 ? -1.460 -5.673 -19.798 1.00 55.53 71 MET A O 1
ATOM 551 N N . GLY A 1 72 ? -1.448 -6.541 -17.729 1.00 61.66 72 GLY A N 1
ATOM 552 C CA . GLY A 1 72 ? -0.029 -6.924 -17.697 1.00 61.66 72 GLY A CA 1
ATOM 553 C C . GLY A 1 72 ? 0.969 -5.840 -17.276 1.00 61.66 72 GLY A C 1
ATOM 554 O O . GLY A 1 72 ? 2.169 -6.035 -17.459 1.00 61.66 72 GLY A O 1
ATOM 555 N N . ASP A 1 73 ? 0.498 -4.728 -16.716 1.00 65.62 73 ASP A N 1
ATOM 556 C CA . ASP A 1 73 ? 1.319 -3.637 -16.183 1.00 65.62 73 ASP A CA 1
ATOM 557 C C . ASP A 1 73 ? 1.477 -3.746 -14.647 1.00 65.62 73 ASP A C 1
ATOM 559 O O . ASP A 1 73 ? 0.777 -4.542 -14.019 1.00 65.62 73 ASP A O 1
ATOM 563 N N . PRO A 1 74 ? 2.412 -3.012 -14.006 1.00 75.88 74 PRO A N 1
ATOM 564 C CA . PRO A 1 74 ? 2.481 -2.962 -12.543 1.00 75.88 74 PRO A CA 1
ATOM 565 C C . PRO A 1 74 ? 1.197 -2.362 -11.953 1.00 75.88 74 PRO A C 1
ATOM 567 O O . PRO A 1 74 ? 0.540 -1.562 -12.619 1.00 75.88 74 PRO A O 1
ATOM 570 N N . ILE A 1 75 ? 0.873 -2.720 -10.701 1.00 85.62 75 ILE A N 1
ATOM 571 C CA . ILE A 1 75 ? -0.279 -2.184 -9.947 1.00 85.62 75 ILE A CA 1
ATOM 572 C C . ILE A 1 75 ? -0.377 -0.669 -10.150 1.00 85.62 75 ILE A C 1
ATOM 574 O O . ILE A 1 75 ? 0.591 0.051 -9.897 1.00 85.62 75 ILE A O 1
ATOM 578 N N . ARG A 1 76 ? -1.541 -0.193 -10.600 1.00 87.31 76 ARG A N 1
ATOM 579 C CA . ARG A 1 76 ? -1.798 1.238 -10.817 1.00 87.31 76 ARG A CA 1
ATOM 580 C C . ARG A 1 76 ? -2.758 1.792 -9.781 1.00 87.31 76 ARG A C 1
ATOM 582 O O . ARG A 1 76 ? -2.558 2.909 -9.313 1.00 87.31 76 ARG A O 1
ATOM 589 N N . ILE A 1 77 ? -3.754 0.998 -9.407 1.00 91.44 77 ILE A N 1
ATOM 590 C CA . ILE A 1 77 ? -4.813 1.370 -8.477 1.00 91.44 77 ILE A CA 1
ATOM 591 C C . ILE A 1 77 ? -4.844 0.359 -7.332 1.00 91.44 77 ILE A C 1
ATOM 593 O O . ILE A 1 77 ? -4.715 -0.847 -7.546 1.00 91.44 77 ILE A O 1
ATOM 597 N N . ILE A 1 78 ? -4.995 0.870 -6.115 1.00 93.56 78 ILE A N 1
ATOM 598 C CA . ILE A 1 78 ? -5.307 0.094 -4.918 1.00 93.56 78 ILE A CA 1
ATOM 599 C C . ILE A 1 78 ? -6.772 0.366 -4.583 1.00 93.56 78 ILE A C 1
ATOM 601 O O . ILE A 1 78 ? -7.174 1.525 -4.453 1.00 93.56 78 ILE A O 1
ATOM 605 N N . GLU A 1 79 ? -7.548 -0.704 -4.474 1.00 93.06 79 GLU A N 1
ATOM 606 C CA . GLU A 1 79 ? -8.998 -0.662 -4.312 1.00 93.06 79 GLU A CA 1
ATOM 607 C C . GLU A 1 79 ? -9.377 -0.996 -2.873 1.00 93.06 79 GLU A C 1
ATOM 609 O O . GLU A 1 79 ? -8.763 -1.854 -2.228 1.00 93.06 79 GLU A O 1
ATOM 614 N N . GLY A 1 80 ? -10.403 -0.327 -2.362 1.00 88.38 80 GLY A N 1
ATOM 615 C CA . GLY A 1 80 ? -11.000 -0.701 -1.096 1.00 88.38 80 GLY A CA 1
ATOM 616 C C . GLY A 1 80 ? -11.682 -2.061 -1.187 1.00 88.38 80 GLY A C 1
ATOM 617 O O . GLY A 1 80 ? -12.277 -2.437 -2.189 1.00 88.38 80 GLY A O 1
ATOM 618 N N . CYS A 1 81 ? -11.597 -2.822 -0.104 1.00 82.31 81 CYS A N 1
ATOM 619 C CA . CYS A 1 81 ? -12.108 -4.186 -0.022 1.00 82.31 81 CYS A CA 1
ATOM 620 C C . CYS A 1 81 ? -13.166 -4.290 1.056 1.00 82.31 81 CYS A C 1
ATOM 622 O O . CYS A 1 81 ? -13.080 -3.640 2.103 1.00 82.31 81 CYS A O 1
ATOM 624 N N . TYR A 1 82 ? -14.112 -5.204 0.855 1.00 72.00 82 TYR A N 1
ATOM 625 C CA . TYR A 1 82 ? -15.062 -5.536 1.900 1.00 72.00 82 TYR A CA 1
ATOM 626 C C . TYR A 1 82 ? -14.322 -6.215 3.053 1.00 72.00 82 TYR A C 1
ATOM 628 O O . TYR A 1 82 ? -13.757 -7.299 2.893 1.00 72.00 82 TYR A O 1
ATOM 636 N N . ARG A 1 83 ? -14.338 -5.586 4.229 1.00 64.44 83 ARG A N 1
ATOM 637 C CA . ARG A 1 83 ? -13.831 -6.182 5.466 1.00 64.44 83 ARG A CA 1
ATOM 638 C C . ARG A 1 83 ? -15.022 -6.553 6.360 1.00 64.44 83 ARG A C 1
ATOM 640 O O . ARG A 1 83 ? -15.773 -5.646 6.719 1.00 64.44 83 ARG A O 1
ATOM 647 N N . PRO A 1 84 ? -15.246 -7.849 6.651 1.00 57.00 84 PRO A N 1
ATOM 648 C CA . PRO A 1 84 ? -16.329 -8.296 7.528 1.00 57.00 84 PRO A CA 1
ATOM 649 C C . PRO A 1 84 ? -16.122 -7.895 8.995 1.00 57.00 84 PRO A C 1
ATOM 651 O O . PRO A 1 84 ? -14.955 -7.702 9.410 1.00 57.00 84 PRO A O 1
#

Sequence (84 aa):
MDKMKMPAGVTPMPSTTVARFMAVYDELCPTVDDEVPVEVFAERLVWPLGSVLTVAEWCRDRELIDTDAGMGDPIRIIEGCYRP